Protein AF-A0A954MYZ2-F1 (afdb_monomer_lite)

Foldseek 3Di:
DDDDVPDDDLDDFDDPQQVLLPDALLVNQLSVLVSVQQADPVNPSHGDDDPDPPPDDDDDPVVSSVVSSVVSVVVVVVVPDCVVRVCSNHHQVRCCVVPVHDDDDDDPDDDDDDDPDPDDPDDD

pLDDT: mean 82.41, std 16.13, range [38.03, 97.38]

Structure (mmCIF, N/CA/C/O backbone):
data_AF-A0A954MYZ2-F1
#
_entry.id   AF-A0A954MYZ2-F1
#
loop_
_atom_site.group_PDB
_atom_site.id
_atom_site.type_symbol
_atom_site.label_atom_id
_atom_site.label_alt_id
_atom_site.label_comp_id
_atom_site.label_asym_id
_atom_site.label_entity_id
_atom_site.label_seq_id
_atom_site.pdbx_PDB_ins_code
_atom_site.Cartn_x
_atom_site.Cartn_y
_atom_site.Cartn_z
_atom_site.occupancy
_atom_site.B_iso_or_equiv
_atom_site.auth_seq_id
_atom_site.auth_comp_id
_atom_site.auth_asym_id
_atom_site.auth_atom_id
_atom_site.pdbx_PDB_model_num
ATOM 1 N N . ARG A 1 1 ? 6.242 -21.407 2.193 1.00 81.06 1 ARG A N 1
ATOM 2 C CA . ARG A 1 1 ? 4.986 -21.090 1.477 1.00 81.06 1 ARG A CA 1
ATOM 3 C C . ARG A 1 1 ? 3.962 -20.685 2.526 1.00 81.06 1 ARG A C 1
ATOM 5 O O . ARG A 1 1 ? 3.950 -21.311 3.582 1.00 81.06 1 ARG A O 1
ATOM 12 N N . LEU A 1 2 ? 3.214 -19.610 2.293 1.00 86.06 2 LEU A N 1
ATOM 13 C CA . LEU A 1 2 ? 2.181 -19.111 3.203 1.00 86.06 2 LEU A CA 1
ATOM 14 C C . LEU A 1 2 ? 0.818 -19.386 2.569 1.00 86.06 2 LEU A C 1
ATOM 16 O O . LEU A 1 2 ? 0.632 -19.069 1.401 1.00 86.06 2 LEU A O 1
ATOM 20 N N . PHE A 1 3 ? -0.114 -19.950 3.334 1.00 88.25 3 PHE A N 1
ATOM 21 C CA . PHE A 1 3 ? -1.475 -20.226 2.876 1.00 88.25 3 PHE A CA 1
ATOM 22 C C . PHE A 1 3 ? -2.489 -19.484 3.749 1.00 88.25 3 PHE A C 1
ATOM 24 O O . PHE A 1 3 ? -2.339 -19.435 4.972 1.00 88.25 3 PHE A O 1
ATOM 31 N N . CYS A 1 4 ? -3.510 -18.912 3.115 1.00 86.06 4 CYS A N 1
ATOM 32 C CA . CYS A 1 4 ? -4.698 -18.361 3.754 1.00 86.06 4 CYS A CA 1
ATOM 33 C C . CYS A 1 4 ? -5.900 -19.201 3.299 1.00 86.06 4 CYS A C 1
ATOM 35 O O . CYS A 1 4 ? -6.392 -19.039 2.183 1.00 86.06 4 CYS A O 1
ATOM 37 N N . GLY A 1 5 ? -6.318 -20.165 4.126 1.00 88.19 5 GLY A N 1
ATOM 38 C CA . GLY A 1 5 ? -7.228 -21.225 3.679 1.00 88.19 5 GLY A CA 1
ATOM 39 C C . GLY A 1 5 ? -6.560 -22.096 2.611 1.00 88.19 5 GLY A C 1
ATOM 40 O O . GLY A 1 5 ? -5.457 -22.594 2.826 1.00 88.19 5 GLY A O 1
ATOM 41 N N . GLU A 1 6 ? -7.211 -22.247 1.459 1.00 92.88 6 GLU A N 1
ATOM 42 C CA . GLU A 1 6 ? -6.680 -22.992 0.304 1.00 92.88 6 GLU A CA 1
ATOM 43 C C . GLU A 1 6 ? -5.825 -22.120 -0.633 1.00 92.88 6 GLU A C 1
ATOM 45 O O . GLU A 1 6 ? -5.156 -22.633 -1.529 1.00 92.88 6 GLU A O 1
ATOM 50 N N . GLN A 1 7 ? -5.807 -20.800 -0.418 1.00 91.56 7 GLN A N 1
ATOM 51 C CA . GLN A 1 7 ? -5.098 -19.857 -1.275 1.00 91.56 7 GLN A CA 1
ATOM 52 C C . GLN A 1 7 ? -3.634 -19.722 -0.851 1.00 91.56 7 GLN A C 1
ATOM 54 O O . GLN A 1 7 ? -3.333 -19.356 0.288 1.00 91.56 7 GLN A O 1
ATOM 59 N N . GLU A 1 8 ? -2.707 -19.949 -1.784 1.00 92.25 8 GLU A N 1
ATOM 60 C CA . GLU A 1 8 ? -1.304 -19.597 -1.577 1.00 92.25 8 GLU A CA 1
ATOM 61 C C . GLU A 1 8 ? -1.094 -18.084 -1.710 1.00 92.25 8 GLU A C 1
ATOM 63 O O . GLU A 1 8 ? -1.545 -17.450 -2.667 1.00 92.25 8 GLU A O 1
ATOM 68 N N . MET A 1 9 ? -0.352 -17.524 -0.758 1.00 91.12 9 MET A N 1
ATOM 69 C CA . MET A 1 9 ? 0.072 -16.131 -0.744 1.00 91.12 9 MET A CA 1
ATOM 70 C C . MET A 1 9 ? 1.510 -16.032 -1.260 1.00 91.12 9 MET A C 1
ATOM 72 O O . MET A 1 9 ? 2.449 -16.460 -0.585 1.00 91.12 9 MET A O 1
ATOM 76 N N . LEU A 1 10 ? 1.679 -15.450 -2.450 1.00 91.69 10 LEU A N 1
ATOM 77 C CA . LEU A 1 10 ? 2.989 -15.276 -3.092 1.00 91.69 10 LEU A CA 1
ATOM 78 C C . LEU A 1 10 ? 3.757 -14.050 -2.579 1.00 91.69 10 LEU A C 1
ATOM 80 O O . LEU A 1 10 ? 4.983 -14.021 -2.638 1.00 91.69 10 LEU A O 1
ATOM 84 N N . TYR A 1 11 ? 3.043 -13.061 -2.039 1.00 90.25 11 TYR A N 1
ATOM 85 C CA . TYR A 1 11 ? 3.602 -11.785 -1.600 1.00 90.25 11 TYR A CA 1
ATOM 86 C C . TYR A 1 11 ? 3.147 -11.448 -0.181 1.00 90.25 11 TYR A C 1
ATOM 88 O O . TYR A 1 11 ? 2.002 -11.703 0.196 1.00 90.25 11 TYR A O 1
ATOM 96 N N . ILE A 1 12 ? 4.045 -10.841 0.597 1.00 89.19 12 ILE A N 1
ATOM 97 C CA . ILE A 1 12 ? 3.733 -10.245 1.897 1.00 89.19 12 ILE A CA 1
ATOM 98 C C . ILE A 1 12 ? 4.173 -8.788 1.856 1.00 89.19 12 ILE A C 1
ATOM 100 O O . ILE A 1 12 ? 5.355 -8.506 1.672 1.00 89.19 12 ILE A O 1
ATOM 104 N N . LEU A 1 13 ? 3.221 -7.881 2.057 1.00 89.06 13 LEU A N 1
ATOM 105 C CA . LEU A 1 13 ? 3.475 -6.448 2.174 1.00 89.06 13 LEU A CA 1
ATOM 106 C C . LEU A 1 13 ? 3.523 -6.073 3.655 1.00 89.06 13 LEU A C 1
ATOM 108 O O . LEU A 1 13 ? 2.726 -6.577 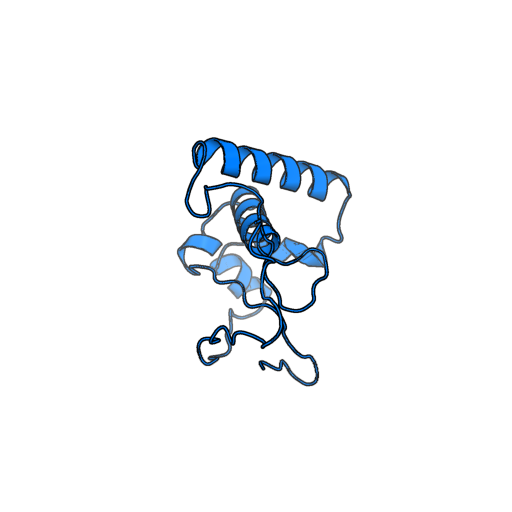4.451 1.00 89.06 13 LEU A O 1
ATOM 112 N N . THR A 1 14 ? 4.454 -5.201 4.037 1.00 86.69 14 THR A N 1
ATOM 113 C CA . THR A 1 14 ? 4.661 -4.839 5.445 1.00 86.69 14 THR A CA 1
ATOM 114 C C . THR A 1 14 ? 4.299 -3.381 5.679 1.00 86.69 14 THR A C 1
ATOM 116 O O . THR A 1 14 ? 4.890 -2.486 5.093 1.00 86.69 14 THR A O 1
ATOM 119 N N . PHE A 1 15 ? 3.372 -3.136 6.606 1.00 88.75 15 PHE A N 1
ATOM 120 C CA . PHE A 1 15 ? 2.944 -1.791 6.989 1.00 88.75 15 PHE A CA 1
ATOM 121 C C . PHE A 1 15 ? 3.176 -1.553 8.483 1.00 88.75 15 PHE A C 1
ATOM 123 O O . PHE A 1 15 ? 2.898 -2.419 9.316 1.00 88.75 15 PHE A O 1
ATOM 130 N N . TYR A 1 16 ? 3.620 -0.350 8.856 1.00 88.62 16 TYR A N 1
ATOM 131 C CA . TYR A 1 16 ? 3.747 0.037 10.264 1.00 88.62 16 TYR A CA 1
ATOM 132 C C . TYR A 1 16 ? 2.408 0.555 10.817 1.00 88.62 16 TYR A C 1
ATOM 134 O O . TYR A 1 16 ? 2.055 1.726 10.665 1.00 88.62 16 TYR A O 1
ATOM 142 N N . LEU A 1 17 ? 1.634 -0.342 11.433 1.00 80.62 17 LEU A N 1
ATOM 143 C CA . LEU A 1 17 ? 0.174 -0.228 11.546 1.00 80.62 17 LEU A CA 1
ATOM 144 C C . LEU A 1 17 ? -0.446 0.721 12.593 1.00 80.62 17 LEU A C 1
ATOM 146 O O . LEU A 1 17 ? -1.649 0.949 12.480 1.00 80.62 17 LEU A O 1
ATOM 150 N N . PRO A 1 18 ? 0.265 1.405 13.512 1.00 80.50 18 PRO A N 1
ATOM 151 C CA . PRO A 1 18 ? -0.325 2.609 14.099 1.00 80.50 18 PRO A CA 1
ATOM 152 C C . PRO A 1 18 ? -0.219 3.783 13.122 1.00 80.50 18 PRO A C 1
ATOM 154 O O . PRO A 1 18 ? -1.197 4.478 12.863 1.00 80.50 18 PRO A O 1
ATOM 157 N N . ARG A 1 19 ? 0.969 3.977 12.539 1.00 88.00 19 ARG A N 1
ATOM 158 C CA . ARG A 1 19 ? 1.284 5.141 11.705 1.00 88.00 19 ARG A CA 1
ATOM 159 C C . ARG A 1 19 ? 0.550 5.103 10.371 1.00 88.00 19 ARG A C 1
ATOM 161 O O . ARG A 1 19 ? -0.052 6.096 9.984 1.00 88.00 19 ARG A O 1
ATOM 168 N N . PHE A 1 20 ? 0.547 3.951 9.704 1.00 92.44 20 PHE A N 1
ATOM 169 C CA . PHE A 1 20 ? -0.128 3.773 8.420 1.00 92.44 20 PHE A CA 1
ATOM 170 C C . PHE A 1 20 ? -1.607 4.173 8.492 1.00 92.44 20 PHE A C 1
ATOM 172 O O . PHE A 1 20 ? -2.105 4.901 7.639 1.00 92.44 20 PHE A O 1
ATOM 179 N N . LEU A 1 21 ? -2.305 3.771 9.558 1.00 91.00 21 LEU A N 1
ATOM 180 C CA . LEU A 1 21 ? -3.727 4.073 9.719 1.00 91.00 21 LEU A CA 1
ATOM 181 C C . LEU A 1 21 ? -4.018 5.545 10.041 1.00 91.00 21 LEU A C 1
ATOM 183 O O . LEU A 1 21 ? -5.147 5.983 9.822 1.00 91.00 21 LEU A O 1
ATOM 187 N N . GLN A 1 22 ? -3.035 6.307 10.523 1.00 89.88 22 GLN A N 1
ATOM 188 C CA . GLN A 1 22 ? -3.177 7.736 10.830 1.00 89.88 22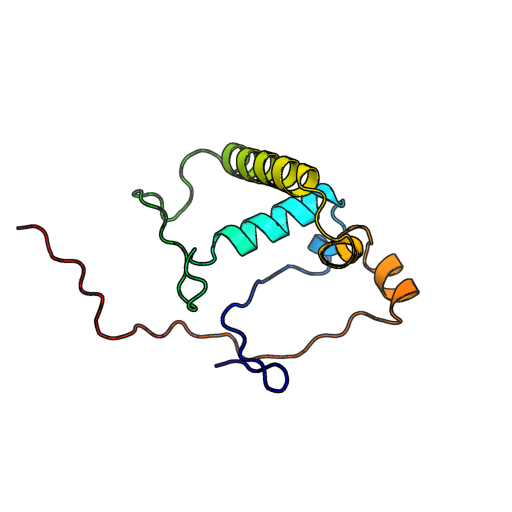 GLN A CA 1
ATOM 189 C C . GLN A 1 22 ? -2.998 8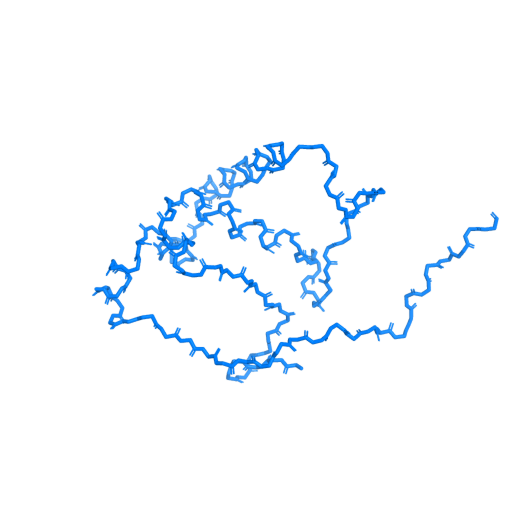.639 9.606 1.00 89.88 22 GLN A C 1
ATOM 191 O O . GLN A 1 22 ? -3.386 9.804 9.651 1.00 89.88 22 GLN A O 1
ATOM 196 N N . HIS A 1 23 ? -2.442 8.110 8.518 1.00 93.44 23 HIS A N 1
ATOM 197 C CA . HIS A 1 23 ? -2.311 8.838 7.265 1.00 93.44 23 HIS A CA 1
ATOM 198 C C . HIS A 1 23 ? -3.668 9.130 6.618 1.00 93.44 23 HIS A C 1
ATOM 200 O O . HIS A 1 23 ? -4.660 8.417 6.828 1.00 93.44 23 HIS A O 1
ATOM 206 N N . ASN A 1 24 ? -3.711 10.184 5.802 1.00 94.75 24 ASN A N 1
ATOM 207 C CA . ASN A 1 24 ? -4.900 10.466 5.006 1.00 94.75 24 ASN A CA 1
ATOM 208 C C . ASN A 1 24 ? -5.060 9.427 3.878 1.00 94.75 24 ASN A C 1
ATOM 210 O O . ASN A 1 24 ? -4.154 8.645 3.588 1.00 94.75 24 ASN A O 1
ATOM 214 N N . PHE A 1 25 ? -6.232 9.412 3.239 1.00 95.44 25 PHE A N 1
ATOM 215 C CA . PHE A 1 25 ? -6.547 8.441 2.188 1.00 95.44 25 PHE A CA 1
ATOM 216 C C . PHE A 1 25 ? -5.488 8.404 1.075 1.00 95.44 25 PHE A C 1
ATOM 218 O O . PHE A 1 25 ? -5.024 7.329 0.707 1.00 95.44 25 PHE A O 1
ATOM 225 N N . ARG A 1 26 ? -5.055 9.567 0.575 1.00 94.62 26 ARG A N 1
ATOM 226 C CA . ARG A 1 26 ? -4.100 9.637 -0.537 1.00 94.62 26 ARG A CA 1
ATOM 227 C C . ARG A 1 26 ? -2.718 9.117 -0.140 1.00 94.62 26 ARG A C 1
ATOM 229 O O . ARG A 1 26 ? -2.110 8.366 -0.891 1.00 94.62 26 ARG A O 1
ATOM 236 N N . GLU A 1 27 ? -2.238 9.468 1.047 1.00 94.12 27 GLU A N 1
ATOM 237 C CA . GLU A 1 27 ? -0.965 8.967 1.587 1.00 94.12 27 GLU A CA 1
ATOM 238 C C . GLU A 1 27 ? -0.971 7.442 1.776 1.00 94.12 27 GLU A C 1
ATOM 240 O O . GLU A 1 27 ? 0.015 6.765 1.470 1.00 94.12 27 GLU A O 1
ATOM 245 N N . LYS A 1 28 ? -2.099 6.886 2.235 1.00 95.50 28 LYS A N 1
ATOM 246 C CA . LYS A 1 28 ? -2.292 5.434 2.331 1.00 95.50 28 LYS A CA 1
ATOM 247 C C . LYS A 1 28 ? -2.245 4.774 0.961 1.00 95.50 28 LYS A C 1
ATOM 249 O O . LYS A 1 28 ? -1.537 3.784 0.811 1.00 95.50 28 LYS A O 1
ATOM 254 N N . MET A 1 29 ? -2.937 5.339 -0.030 1.00 95.75 29 MET A N 1
ATOM 255 C CA . MET A 1 29 ? -2.905 4.846 -1.410 1.00 95.75 29 MET A CA 1
ATOM 256 C C . MET A 1 29 ? -1.487 4.854 -1.984 1.00 95.75 29 MET A C 1
ATOM 258 O O . MET A 1 29 ? -1.071 3.855 -2.558 1.00 95.75 29 MET A O 1
ATOM 262 N N . ILE A 1 30 ? -0.724 5.934 -1.772 1.00 94.56 30 ILE A N 1
ATOM 263 C CA . ILE A 1 30 ? 0.680 6.018 -2.209 1.00 94.56 30 ILE A CA 1
ATOM 264 C C . ILE A 1 30 ? 1.510 4.910 -1.573 1.00 94.56 30 ILE A C 1
ATOM 266 O O . ILE A 1 30 ? 2.266 4.238 -2.264 1.00 94.56 30 ILE A O 1
ATOM 270 N N . THR A 1 31 ? 1.359 4.701 -0.265 1.00 93.50 31 THR A N 1
ATOM 271 C CA . THR A 1 31 ? 2.117 3.672 0.454 1.00 93.50 31 THR A CA 1
ATOM 272 C C . THR A 1 31 ? 1.745 2.273 -0.041 1.00 93.50 31 THR A C 1
ATOM 274 O O . THR A 1 31 ? 2.622 1.468 -0.316 1.00 93.50 31 THR A O 1
ATOM 277 N N . VAL A 1 32 ? 0.452 1.978 -0.210 1.00 94.31 32 VAL A N 1
ATOM 278 C CA . VAL A 1 32 ? -0.006 0.689 -0.755 1.00 94.31 32 VAL A CA 1
ATOM 279 C C . VAL A 1 32 ? 0.544 0.471 -2.161 1.00 94.31 32 VAL A C 1
ATOM 281 O O . VAL A 1 32 ? 1.066 -0.602 -2.447 1.00 94.31 32 VAL A O 1
ATOM 284 N N . LEU A 1 33 ? 0.477 1.487 -3.022 1.00 93.56 33 LEU A N 1
ATOM 285 C CA . LEU A 1 33 ? 0.987 1.384 -4.382 1.00 93.56 33 LEU A CA 1
ATOM 286 C C . LEU A 1 33 ? 2.508 1.201 -4.410 1.00 93.56 33 LEU A C 1
ATOM 288 O O . LEU A 1 33 ? 2.994 0.400 -5.199 1.00 93.56 33 LEU A O 1
ATOM 292 N N . HIS A 1 34 ? 3.242 1.875 -3.522 1.00 91.00 34 HIS A N 1
ATOM 293 C CA . HIS A 1 34 ? 4.681 1.682 -3.344 1.00 91.00 34 HIS A CA 1
ATOM 294 C C . HIS A 1 34 ? 5.000 0.215 -3.041 1.00 91.00 34 HIS A C 1
ATOM 296 O O . HIS A 1 34 ? 5.834 -0.392 -3.710 1.00 91.00 34 HIS A O 1
ATOM 302 N N . GLU A 1 35 ? 4.316 -0.372 -2.059 1.00 91.88 35 GLU A N 1
ATOM 303 C CA . GLU A 1 35 ? 4.524 -1.772 -1.682 1.00 91.88 35 GLU A CA 1
ATOM 304 C C . GLU A 1 35 ? 4.172 -2.728 -2.835 1.00 91.88 35 GLU A C 1
ATOM 306 O O . GLU A 1 35 ? 4.904 -3.681 -3.106 1.00 91.88 35 GLU A O 1
ATOM 311 N N . LEU A 1 36 ? 3.095 -2.442 -3.574 1.00 92.69 36 LEU A N 1
ATOM 312 C CA . LEU A 1 36 ? 2.716 -3.204 -4.766 1.00 92.69 36 LEU A CA 1
ATOM 313 C C . LEU A 1 36 ? 3.710 -3.030 -5.922 1.00 92.69 36 LEU A C 1
ATOM 315 O O . LEU A 1 36 ? 3.887 -3.950 -6.713 1.00 92.69 36 LEU A O 1
ATOM 319 N N . TYR A 1 37 ? 4.386 -1.888 -6.033 1.00 91.00 37 TYR A N 1
ATOM 320 C CA . TYR A 1 37 ? 5.338 -1.631 -7.112 1.00 91.00 37 TYR A CA 1
ATOM 321 C C . TYR A 1 37 ? 6.575 -2.542 -7.036 1.00 91.00 37 TYR A C 1
ATOM 323 O O . TYR A 1 37 ? 7.197 -2.827 -8.062 1.00 91.00 37 TYR A O 1
ATOM 331 N N . HIS A 1 38 ? 6.893 -3.070 -5.849 1.00 88.62 38 HIS A N 1
ATOM 332 C CA . HIS A 1 38 ? 7.955 -4.066 -5.654 1.00 88.62 38 HIS A CA 1
ATOM 333 C C . HIS A 1 38 ? 7.596 -5.463 -6.180 1.00 88.62 38 HIS A C 1
ATOM 335 O O . HIS A 1 38 ? 8.483 -6.302 -6.343 1.00 88.62 38 HIS A O 1
ATOM 341 N N . ILE A 1 39 ? 6.323 -5.729 -6.481 1.00 91.50 39 ILE A N 1
ATOM 342 C CA . ILE A 1 39 ? 5.854 -7.006 -7.032 1.00 91.50 39 ILE A CA 1
ATOM 343 C C . ILE A 1 39 ? 6.291 -7.144 -8.498 1.00 91.50 39 ILE A C 1
ATOM 345 O O . ILE A 1 39 ? 6.167 -6.203 -9.294 1.00 91.50 39 ILE A O 1
ATOM 349 N N . SER A 1 40 ? 6.791 -8.331 -8.867 1.00 90.88 40 SER A N 1
ATOM 350 C CA . SER A 1 40 ? 7.093 -8.661 -10.264 1.00 90.88 40 SER A CA 1
ATOM 351 C C . SER A 1 40 ? 5.855 -8.464 -11.152 1.00 90.88 40 SER A C 1
ATOM 353 O O . SER A 1 40 ? 4.773 -8.923 -10.783 1.00 90.88 40 SER A O 1
ATOM 355 N N . PRO A 1 41 ? 5.988 -7.858 -12.347 1.00 90.06 41 PRO A N 1
ATOM 356 C CA . PRO A 1 41 ? 4.889 -7.767 -13.310 1.00 90.06 41 PRO A CA 1
ATOM 357 C C . PRO A 1 41 ? 4.243 -9.118 -13.661 1.00 90.06 41 PRO A C 1
ATOM 359 O O . PRO A 1 41 ? 3.079 -9.148 -14.044 1.00 90.06 41 PRO A O 1
ATOM 362 N N . GLU A 1 42 ? 4.980 -10.225 -13.520 1.00 92.62 42 GLU A N 1
ATOM 363 C CA . GLU A 1 42 ? 4.490 -11.588 -13.776 1.00 92.62 42 GLU A CA 1
ATOM 364 C C . GLU A 1 42 ? 3.701 -12.191 -12.602 1.00 92.62 42 GLU A C 1
ATOM 366 O O . GLU A 1 42 ? 3.132 -13.270 -12.741 1.00 92.62 42 GLU A O 1
ATOM 371 N N . PHE A 1 43 ? 3.682 -11.529 -11.438 1.00 91.19 43 PHE A N 1
ATOM 372 C CA . PHE A 1 43 ? 2.994 -11.982 -10.222 1.00 91.19 43 PHE A CA 1
ATOM 373 C C . PHE A 1 43 ? 3.348 -13.427 -9.800 1.00 91.19 43 PHE A C 1
ATOM 375 O O . PHE A 1 43 ? 2.520 -14.175 -9.287 1.00 91.19 43 PHE A O 1
ATOM 382 N N . ASN A 1 44 ? 4.598 -13.836 -10.018 1.00 90.94 44 ASN A N 1
ATOM 383 C CA . ASN A 1 44 ? 5.075 -15.217 -9.881 1.00 90.94 44 ASN A CA 1
ATOM 384 C C . ASN A 1 44 ? 5.793 -15.509 -8.542 1.00 90.94 44 ASN A C 1
ATOM 386 O O . ASN A 1 44 ? 6.431 -16.548 -8.390 1.00 90.94 44 ASN A O 1
ATOM 390 N N . GLY A 1 45 ? 5.714 -14.591 -7.576 1.00 88.75 45 GLY A N 1
ATOM 391 C CA . GLY A 1 45 ? 6.439 -14.653 -6.303 1.00 88.75 45 GLY A CA 1
ATOM 392 C C . GLY A 1 45 ? 7.852 -14.056 -6.340 1.00 88.75 45 GLY A C 1
ATOM 393 O O . GLY A 1 45 ? 8.468 -13.934 -5.283 1.00 88.75 45 GLY A O 1
ATOM 394 N N . ASP A 1 46 ? 8.362 -13.644 -7.509 1.00 88.19 46 ASP A N 1
ATOM 395 C CA . ASP A 1 46 ? 9.605 -12.863 -7.609 1.00 88.19 46 ASP A CA 1
ATOM 396 C C . ASP A 1 46 ? 9.331 -11.363 -7.399 1.00 88.19 46 ASP A C 1
ATOM 398 O O . ASP A 1 46 ? 8.199 -10.875 -7.535 1.00 88.19 46 ASP A O 1
ATOM 402 N N . ILE A 1 47 ? 10.385 -10.623 -7.074 1.00 86.81 47 ILE A N 1
ATOM 403 C CA . ILE A 1 47 ? 10.369 -9.169 -6.916 1.00 86.81 47 ILE A CA 1
ATOM 404 C C . ILE A 1 47 ? 10.693 -8.475 -8.240 1.00 86.81 47 ILE A C 1
ATOM 406 O O . ILE A 1 47 ? 11.457 -8.973 -9.069 1.00 86.81 47 ILE A O 1
ATOM 410 N N . ARG A 1 48 ? 10.143 -7.277 -8.436 1.00 87.50 48 ARG A N 1
ATOM 411 C CA . ARG A 1 48 ? 10.479 -6.433 -9.584 1.00 87.50 48 ARG A CA 1
ATOM 412 C C . ARG A 1 48 ? 11.964 -6.063 -9.546 1.00 87.50 48 ARG A C 1
ATOM 414 O O . ARG A 1 48 ? 12.460 -5.520 -8.561 1.00 87.50 48 ARG A O 1
ATOM 421 N N . ARG A 1 49 ? 12.665 -6.287 -10.659 1.00 82.50 49 ARG A N 1
ATOM 422 C CA . ARG A 1 49 ? 14.028 -5.786 -10.885 1.00 82.50 49 ARG A CA 1
ATOM 423 C C . ARG A 1 49 ? 13.927 -4.420 -11.553 1.00 82.50 49 ARG A C 1
ATOM 425 O O . ARG A 1 49 ? 13.378 -4.311 -12.643 1.00 82.50 49 ARG A O 1
ATOM 432 N N . LEU A 1 50 ? 14.421 -3.381 -10.893 1.00 75.06 50 LEU A N 1
ATOM 433 C CA . LEU A 1 50 ? 14.542 -2.053 -11.490 1.00 75.06 50 LEU A CA 1
ATOM 434 C C . LEU A 1 50 ? 15.944 -1.950 -12.100 1.00 75.06 50 LEU A C 1
ATOM 436 O O . LEU A 1 50 ? 16.933 -2.110 -11.387 1.00 75.06 50 LEU A O 1
ATOM 440 N N . GLU A 1 51 ? 16.044 -1.748 -13.416 1.00 51.88 51 GLU A N 1
ATOM 441 C CA . GLU A 1 51 ? 17.342 -1.588 -14.076 1.00 51.88 51 GLU A CA 1
ATOM 442 C C . GLU A 1 51 ? 18.001 -0.270 -13.646 1.00 51.88 51 GLU A C 1
ATOM 444 O O . GLU A 1 51 ? 17.460 0.817 -13.836 1.00 51.88 51 GLU A O 1
ATOM 449 N N . GLY A 1 52 ? 19.187 -0.370 -13.044 1.00 52.59 52 GLY A N 1
ATOM 450 C CA . GLY A 1 52 ? 19.992 0.772 -12.620 1.00 52.59 52 GLY A CA 1
ATOM 451 C C . GLY A 1 52 ? 20.897 0.410 -11.446 1.00 52.59 52 GLY A C 1
ATOM 452 O O . GLY A 1 52 ? 20.527 -0.380 -10.583 1.00 52.59 52 GLY A O 1
ATOM 453 N N . ARG A 1 53 ? 22.093 1.011 -11.364 1.00 40.78 53 ARG A N 1
ATOM 454 C CA . ARG A 1 53 ? 23.061 0.856 -10.245 1.00 40.78 53 ARG A CA 1
ATOM 455 C C . ARG A 1 53 ? 22.564 1.422 -8.906 1.00 40.78 53 ARG A C 1
ATOM 457 O O . ARG A 1 53 ? 23.353 1.756 -8.029 1.00 40.78 53 ARG A O 1
ATOM 464 N N . TYR A 1 54 ? 21.258 1.537 -8.748 1.00 43.03 54 TYR A N 1
ATOM 465 C CA . TYR A 1 54 ? 20.596 2.196 -7.647 1.00 43.03 54 TYR A CA 1
ATOM 466 C C . TYR A 1 54 ? 19.547 1.271 -7.055 1.00 43.03 54 TYR A C 1
ATOM 468 O O . TYR A 1 54 ? 18.385 1.616 -6.875 1.00 43.03 54 TYR A O 1
ATOM 476 N N . HIS A 1 55 ? 20.015 0.084 -6.679 1.00 42.84 55 HIS A N 1
ATOM 477 C CA . HIS A 1 55 ? 19.300 -0.808 -5.775 1.00 42.84 55 HIS A CA 1
ATOM 478 C C . HIS A 1 55 ? 19.043 -0.188 -4.389 1.00 42.84 55 HIS A C 1
ATOM 480 O O . HIS A 1 55 ? 18.352 -0.787 -3.574 1.00 42.84 55 HIS A O 1
ATOM 486 N N . VAL A 1 56 ? 19.555 1.016 -4.120 1.00 43.97 56 VAL A N 1
ATOM 487 C CA . VAL A 1 56 ? 19.253 1.821 -2.940 1.00 43.97 56 VAL A CA 1
ATOM 488 C C . VAL A 1 56 ? 19.311 3.300 -3.363 1.00 43.97 56 VAL A C 1
ATOM 490 O O . VAL A 1 56 ? 20.384 3.842 -3.599 1.00 43.97 56 VAL A O 1
ATOM 493 N N . HIS A 1 57 ? 18.150 3.943 -3.503 1.00 44.84 57 HIS A N 1
ATOM 494 C CA . HIS A 1 57 ? 17.972 5.408 -3.511 1.00 44.84 57 HIS A CA 1
ATOM 495 C C . HIS A 1 57 ? 18.695 6.247 -4.598 1.00 44.84 57 HIS A C 1
ATOM 497 O O . HIS A 1 57 ? 19.430 7.177 -4.260 1.00 44.84 57 HIS A O 1
ATOM 503 N N . SER A 1 58 ? 18.434 6.054 -5.900 1.00 38.03 58 SER A N 1
ATOM 504 C CA . SER A 1 58 ? 18.712 7.146 -6.860 1.00 38.03 58 SER A CA 1
ATOM 505 C C . SER A 1 58 ? 17.578 8.147 -6.957 1.00 38.03 58 SER A C 1
ATOM 507 O O . SER A 1 58 ? 16.448 7.776 -7.251 1.00 38.03 58 SER A O 1
ATOM 509 N N . HIS A 1 59 ? 17.965 9.419 -6.856 1.00 42.00 59 HIS A N 1
ATOM 510 C CA . HIS A 1 59 ? 17.223 10.620 -7.246 1.00 42.00 59 HIS A CA 1
ATOM 511 C C . HIS A 1 59 ? 15.984 10.941 -6.405 1.00 42.00 59 HIS A C 1
ATOM 513 O O . HIS A 1 59 ? 14.863 10.893 -6.872 1.00 42.00 59 HIS A O 1
ATOM 519 N N . SER A 1 60 ? 16.248 11.373 -5.166 1.00 57.69 60 SER A N 1
ATOM 520 C CA . SER A 1 60 ? 15.334 11.982 -4.186 1.00 57.69 60 SER A CA 1
ATOM 521 C C . SER A 1 60 ? 14.052 11.190 -3.903 1.00 57.69 60 SER A C 1
ATOM 523 O O . SER A 1 60 ? 13.175 11.047 -4.744 1.00 57.69 60 SER A O 1
ATOM 525 N N . GLN A 1 61 ? 13.885 10.764 -2.653 1.00 66.81 61 GLN A N 1
ATOM 526 C CA . GLN A 1 61 ? 12.632 10.193 -2.144 1.00 66.81 61 GLN A CA 1
ATOM 527 C C . GLN A 1 61 ? 11.389 10.980 -2.604 1.00 66.81 61 GLN A C 1
ATOM 529 O O . GLN A 1 61 ? 10.388 10.388 -2.970 1.00 66.81 61 GLN A O 1
ATOM 534 N N . LYS A 1 62 ? 11.516 12.308 -2.720 1.00 71.56 62 LYS A N 1
ATOM 535 C CA . LYS A 1 62 ? 10.482 13.210 -3.241 1.00 71.56 62 LYS A CA 1
ATOM 536 C C . LYS A 1 62 ? 10.034 12.913 -4.673 1.00 71.56 62 LYS A C 1
ATOM 538 O O . LYS A 1 62 ? 8.846 12.996 -4.946 1.00 71.56 62 LYS A O 1
ATOM 543 N N . GLU A 1 63 ? 10.954 12.621 -5.586 1.00 73.06 63 GLU A N 1
ATOM 544 C CA . GLU A 1 63 ? 10.617 12.321 -6.984 1.00 73.06 63 GLU A CA 1
ATOM 545 C C . GLU A 1 63 ? 9.947 10.951 -7.097 1.00 73.06 63 GLU A C 1
ATOM 547 O O . GLU A 1 63 ? 8.971 10.795 -7.825 1.00 73.06 63 GLU A O 1
ATOM 552 N N . TYR A 1 64 ? 10.408 9.984 -6.306 1.00 73.50 64 TYR A N 1
ATOM 553 C CA . TYR A 1 64 ? 9.755 8.685 -6.208 1.00 73.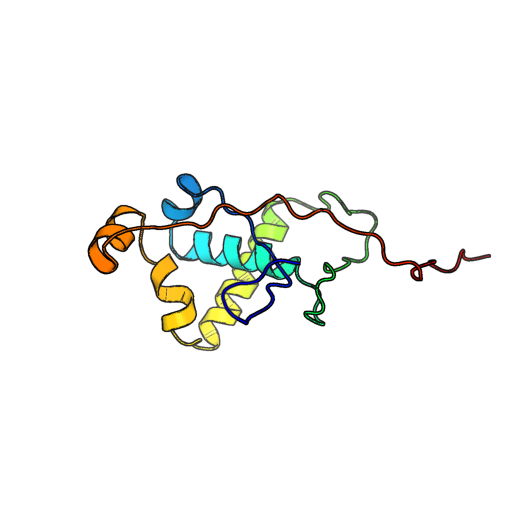50 64 TYR A CA 1
ATOM 554 C C . TYR A 1 64 ? 8.334 8.808 -5.629 1.00 73.50 64 TYR A C 1
ATOM 556 O O . TYR A 1 64 ? 7.379 8.288 -6.203 1.00 73.50 64 TYR A O 1
ATOM 564 N N . ASP A 1 65 ? 8.171 9.557 -4.535 1.00 78.62 65 ASP A N 1
ATOM 565 C CA . ASP A 1 65 ? 6.866 9.835 -3.925 1.00 78.62 65 ASP A CA 1
ATOM 566 C C . ASP A 1 65 ? 5.937 10.578 -4.899 1.00 78.62 65 ASP A C 1
ATOM 568 O O . ASP A 1 65 ? 4.734 10.310 -4.940 1.00 78.62 65 ASP A O 1
ATOM 572 N N . ARG A 1 66 ? 6.489 11.485 -5.721 1.00 86.44 66 ARG A N 1
ATOM 573 C CA . ARG A 1 66 ? 5.754 12.186 -6.782 1.00 86.44 66 ARG A CA 1
ATOM 574 C C . ARG A 1 66 ? 5.241 11.207 -7.835 1.00 86.44 66 ARG A C 1
ATOM 576 O O . ARG A 1 66 ? 4.050 11.223 -8.118 1.00 86.44 66 ARG A O 1
ATOM 583 N N . GLN A 1 67 ? 6.102 10.326 -8.349 1.00 89.75 67 GLN A N 1
ATOM 584 C CA . GLN A 1 67 ? 5.718 9.309 -9.336 1.00 89.75 67 GLN A CA 1
ATOM 585 C C . GLN A 1 67 ? 4.638 8.364 -8.797 1.00 89.75 67 GLN A C 1
ATOM 587 O O . GLN A 1 67 ? 3.658 8.096 -9.485 1.00 89.75 67 GLN A O 1
ATOM 592 N N . MET A 1 68 ? 4.764 7.901 -7.549 1.00 92.06 68 MET A N 1
ATOM 593 C CA . MET A 1 68 ? 3.716 7.089 -6.918 1.00 92.06 68 MET A CA 1
ATOM 594 C C . MET A 1 68 ? 2.409 7.871 -6.759 1.00 92.06 68 MET A C 1
ATOM 596 O O . MET A 1 68 ? 1.331 7.314 -6.946 1.00 92.06 68 MET A O 1
ATOM 600 N N . GLY A 1 69 ? 2.490 9.166 -6.448 1.00 94.69 69 GLY A N 1
ATOM 601 C CA . GLY A 1 69 ? 1.334 10.055 -6.422 1.00 94.69 69 GLY A CA 1
ATOM 602 C C . GLY A 1 69 ? 0.628 10.151 -7.775 1.00 94.69 69 GLY A C 1
ATOM 603 O O . GLY A 1 69 ? -0.589 9.989 -7.822 1.00 94.69 69 GLY A O 1
ATOM 604 N N . ASP A 1 70 ? 1.385 10.359 -8.852 1.00 95.19 70 ASP A N 1
ATOM 605 C CA . ASP A 1 70 ? 0.850 10.438 -10.216 1.00 95.19 70 ASP A CA 1
ATOM 606 C C . ASP A 1 70 ? 0.132 9.128 -10.593 1.00 95.19 70 ASP A C 1
ATOM 608 O O . ASP A 1 70 ? -1.008 9.154 -11.059 1.00 95.19 70 ASP A O 1
ATOM 612 N N . LEU A 1 71 ? 0.741 7.975 -10.290 1.00 94.88 71 LEU A N 1
ATOM 613 C CA . LEU A 1 71 ? 0.144 6.660 -10.543 1.00 94.88 71 LEU A CA 1
ATOM 614 C C . LEU A 1 71 ? -1.111 6.392 -9.696 1.00 94.88 71 LEU A C 1
ATOM 616 O O . LEU A 1 71 ? -2.058 5.778 -10.184 1.00 94.88 71 LEU A O 1
ATOM 620 N N . VAL A 1 72 ? -1.158 6.852 -8.439 1.00 96.25 72 VAL A N 1
ATOM 621 C CA . VAL A 1 72 ? -2.381 6.786 -7.616 1.00 96.25 72 VAL A CA 1
ATOM 622 C C . VAL A 1 72 ? -3.498 7.598 -8.260 1.00 96.25 72 VAL A C 1
ATOM 624 O O . VAL A 1 72 ? -4.633 7.125 -8.348 1.00 96.25 72 VAL A O 1
ATOM 627 N N . ASP A 1 73 ? -3.190 8.809 -8.719 1.00 96.06 73 ASP A N 1
ATOM 628 C CA . ASP A 1 73 ? -4.179 9.684 -9.339 1.00 96.06 73 ASP A CA 1
ATOM 629 C C . ASP A 1 73 ? -4.669 9.095 -10.679 1.00 96.06 73 ASP A C 1
ATOM 631 O O . ASP A 1 73 ? -5.860 9.170 -10.988 1.00 96.06 73 ASP A O 1
ATOM 635 N N . GLU A 1 74 ? -3.792 8.454 -11.459 1.00 96.62 74 GLU A N 1
ATOM 636 C CA . GLU A 1 74 ? -4.158 7.686 -12.658 1.00 96.62 74 GLU A CA 1
ATOM 637 C C . GLU A 1 74 ? -5.031 6.472 -12.336 1.00 96.62 74 GLU A C 1
ATOM 639 O O . GLU A 1 74 ? -6.088 6.300 -12.947 1.00 96.62 74 GLU A O 1
ATOM 644 N N . TYR A 1 75 ? -4.652 5.672 -11.340 1.00 95.25 75 TYR A N 1
ATOM 645 C CA . TYR A 1 75 ? -5.425 4.515 -10.900 1.00 95.25 75 TYR A CA 1
ATOM 646 C C . TYR A 1 75 ? -6.837 4.919 -10.471 1.00 95.25 75 TYR A C 1
ATOM 648 O O . TYR A 1 75 ? -7.813 4.344 -10.946 1.00 95.25 75 TYR A O 1
ATOM 656 N N . LEU A 1 76 ? -6.986 5.963 -9.653 1.00 95.50 76 LEU A N 1
ATOM 657 C CA . LEU A 1 76 ? -8.300 6.435 -9.207 1.00 95.50 76 LEU A CA 1
ATOM 658 C C . LEU A 1 76 ? -9.170 6.961 -10.365 1.00 95.50 76 LEU A C 1
ATOM 660 O O . LEU A 1 76 ? -10.392 6.801 -10.328 1.00 95.50 76 LEU A O 1
ATOM 664 N N . LYS A 1 77 ? -8.574 7.525 -11.429 1.00 97.38 77 LYS A N 1
ATOM 665 C CA . LYS A 1 77 ? -9.310 7.936 -12.644 1.00 97.38 77 LYS A CA 1
ATOM 666 C C . LYS A 1 77 ? -9.916 6.753 -13.399 1.00 97.38 77 LYS A C 1
ATOM 668 O O . LYS A 1 77 ? -10.922 6.948 -14.079 1.00 97.38 77 LYS A O 1
ATOM 673 N N . THR A 1 78 ? -9.366 5.544 -13.251 1.00 96.94 78 THR A N 1
ATOM 674 C CA . THR A 1 78 ? -9.950 4.321 -13.840 1.00 96.94 78 THR A CA 1
ATOM 675 C C . THR A 1 78 ? -11.259 3.894 -13.173 1.00 96.94 78 THR A C 1
ATOM 677 O O . THR A 1 78 ? -11.932 3.004 -13.682 1.00 96.94 78 THR A O 1
ATOM 680 N N . ARG A 1 79 ? -11.653 4.566 -12.078 1.00 95.12 79 ARG A N 1
ATOM 681 C CA . ARG A 1 79 ? -12.824 4.246 -11.246 1.00 95.12 79 ARG A CA 1
ATOM 682 C C . ARG A 1 79 ? -12.800 2.786 -10.775 1.00 95.12 79 ARG A C 1
ATOM 684 O O . ARG A 1 79 ? -13.715 2.029 -11.103 1.00 95.12 79 ARG A O 1
ATOM 691 N N . PRO A 1 80 ? -11.757 2.393 -10.022 1.00 95.19 80 PRO A N 1
ATOM 692 C CA . PRO A 1 80 ? -11.670 1.046 -9.488 1.00 95.19 80 PRO A CA 1
ATOM 693 C C . PRO A 1 80 ? -12.826 0.790 -8.525 1.00 95.19 80 PRO A C 1
ATOM 695 O O . PRO A 1 80 ? -13.368 1.727 -7.933 1.00 95.19 80 PRO A O 1
ATOM 698 N N . ASP A 1 81 ? -13.183 -0.483 -8.370 1.00 96.56 81 ASP A N 1
ATOM 699 C CA . ASP A 1 81 ? -14.211 -0.899 -7.424 1.00 96.56 81 ASP A CA 1
ATOM 700 C C . ASP A 1 81 ? -13.875 -0.368 -6.015 1.00 96.56 81 ASP A C 1
ATOM 702 O O . ASP A 1 81 ? -12.820 -0.725 -5.469 1.00 96.56 81 ASP A O 1
ATOM 706 N N . PRO A 1 82 ? -14.728 0.492 -5.420 1.00 93.88 82 PRO A N 1
ATOM 707 C CA . PRO A 1 82 ? -14.493 1.049 -4.096 1.00 93.88 82 PRO A CA 1
ATOM 708 C C . PRO A 1 82 ? -14.268 -0.007 -3.016 1.00 93.88 82 PRO A C 1
ATOM 710 O O . PRO A 1 82 ? -13.508 0.258 -2.084 1.00 93.88 82 PRO A O 1
ATOM 713 N N . GLU A 1 83 ? -14.838 -1.212 -3.148 1.00 93.56 83 GLU A N 1
ATOM 714 C CA . GLU A 1 83 ? -14.647 -2.287 -2.164 1.00 93.5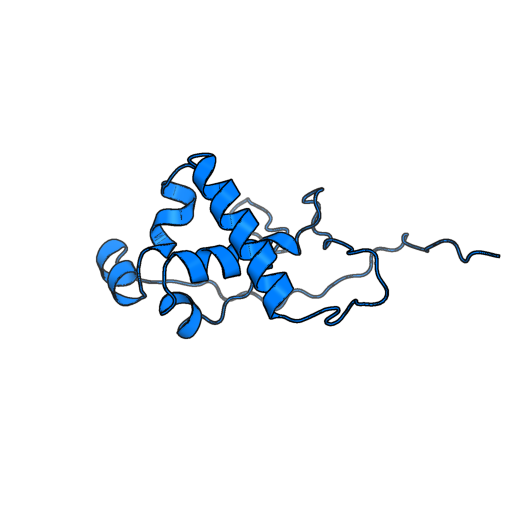6 83 GLU A CA 1
ATOM 715 C C . GLU A 1 83 ? -13.167 -2.647 -1.963 1.00 93.56 83 GLU A C 1
ATOM 717 O O . GLU A 1 83 ? -12.759 -3.042 -0.870 1.00 93.56 83 GLU A O 1
ATOM 722 N N . THR A 1 84 ? -12.332 -2.432 -2.984 1.00 92.25 84 THR A N 1
ATOM 723 C CA . THR A 1 84 ? -10.901 -2.763 -2.943 1.00 92.25 84 THR A CA 1
ATOM 724 C C . THR A 1 84 ? -10.057 -1.797 -2.108 1.00 92.25 84 THR A C 1
ATOM 726 O O . THR A 1 84 ? -8.974 -2.177 -1.661 1.00 92.25 84 THR A O 1
ATOM 729 N N . TYR A 1 85 ? -10.518 -0.562 -1.872 1.00 93.69 85 TYR A N 1
ATOM 730 C CA . TYR A 1 85 ? -9.711 0.469 -1.207 1.00 93.69 85 TYR A CA 1
ATOM 731 C C . TYR A 1 85 ? -10.460 1.296 -0.153 1.00 93.69 85 TYR A C 1
ATOM 733 O O . TYR A 1 85 ? -9.819 2.045 0.586 1.00 93.69 85 TYR A O 1
ATOM 741 N N . ASP A 1 86 ? -11.787 1.205 -0.037 1.00 94.06 86 ASP A N 1
ATOM 742 C CA . ASP A 1 86 ? -12.573 2.101 0.826 1.00 94.06 86 ASP A CA 1
ATOM 743 C C . ASP A 1 86 ? -12.198 1.994 2.309 1.00 94.06 86 ASP A C 1
ATOM 745 O O . ASP A 1 86 ? -12.262 2.986 3.039 1.00 94.06 86 ASP A O 1
ATOM 749 N N . PHE A 1 87 ? -11.696 0.841 2.759 1.00 92.44 87 PHE A N 1
ATOM 750 C CA . PHE A 1 87 ? -11.167 0.685 4.117 1.00 92.44 87 PHE A CA 1
ATOM 751 C C . PHE A 1 87 ? -10.004 1.655 4.415 1.00 92.44 87 PHE A C 1
ATOM 753 O O . PHE A 1 87 ? -9.842 2.101 5.553 1.00 92.44 87 PHE A O 1
ATOM 760 N N . LEU A 1 88 ? -9.233 2.067 3.400 1.00 94.38 88 LEU A N 1
ATOM 761 C CA . LEU A 1 88 ? -8.141 3.037 3.536 1.00 94.38 88 LEU A CA 1
ATOM 762 C C . LEU A 1 88 ? -8.645 4.454 3.837 1.00 94.38 88 LEU A C 1
ATOM 764 O O . LEU A 1 88 ? -7.882 5.294 4.316 1.00 94.38 88 LEU A O 1
ATOM 768 N N . ARG A 1 89 ? -9.931 4.743 3.610 1.00 94.38 89 ARG A N 1
ATOM 769 C CA . ARG A 1 89 ? -10.538 6.037 3.961 1.00 94.38 89 ARG A CA 1
ATOM 770 C C . ARG A 1 89 ? -10.711 6.221 5.466 1.00 94.38 89 ARG A C 1
ATOM 772 O O . ARG A 1 89 ? -10.990 7.332 5.912 1.00 94.38 89 ARG A O 1
ATOM 779 N N . HIS A 1 90 ? -10.551 5.160 6.250 1.00 92.62 90 HIS A N 1
ATOM 780 C CA . HIS A 1 90 ? -10.777 5.173 7.687 1.00 92.62 90 HIS A CA 1
ATOM 781 C C . HIS A 1 90 ? -9.469 5.119 8.472 1.00 92.62 90 HIS A C 1
ATOM 783 O O . HIS A 1 90 ? -8.463 4.560 8.031 1.00 92.62 90 HIS A O 1
ATOM 789 N N . ASP A 1 91 ? -9.484 5.728 9.654 1.00 90.88 91 ASP A N 1
ATOM 790 C CA . ASP A 1 91 ? -8.464 5.513 10.669 1.00 90.88 91 ASP A CA 1
ATOM 791 C C . ASP A 1 91 ? -8.782 4.247 11.482 1.00 90.88 91 ASP A C 1
ATOM 793 O O . ASP A 1 91 ? -9.791 3.567 11.272 1.00 90.88 91 ASP A O 1
ATOM 797 N N . TYR A 1 92 ? -7.923 3.922 12.448 1.00 88.56 92 TYR A N 1
ATOM 798 C CA . TYR A 1 92 ? -8.125 2.756 13.307 1.00 88.56 92 TYR A CA 1
ATOM 799 C C . TYR A 1 92 ? -9.482 2.770 14.034 1.00 88.56 92 TYR A C 1
ATOM 801 O O . TYR A 1 92 ? -10.125 1.728 14.173 1.00 88.56 92 TYR A O 1
ATOM 809 N N . ARG A 1 93 ? -9.939 3.943 14.496 1.00 89.56 93 ARG A N 1
ATOM 810 C CA . ARG A 1 93 ? -11.213 4.072 15.218 1.00 89.56 93 ARG A CA 1
ATOM 811 C C . ARG A 1 93 ? -12.393 3.800 14.290 1.00 89.56 93 ARG A C 1
ATOM 813 O O . ARG A 1 93 ? -13.271 3.021 14.656 1.00 89.56 93 ARG A O 1
ATOM 820 N N . GLY A 1 94 ? -12.379 4.383 13.093 1.00 90.94 94 GLY A N 1
ATOM 821 C CA . GLY A 1 94 ? -13.396 4.173 12.068 1.00 90.94 94 GLY A CA 1
ATOM 822 C C . GLY A 1 94 ? -13.474 2.715 11.620 1.00 90.94 94 GLY A C 1
ATOM 823 O O . GLY A 1 94 ? -14.569 2.160 11.546 1.00 90.94 94 GLY A O 1
ATOM 824 N N . LEU A 1 95 ? -12.325 2.063 11.413 1.00 90.88 95 LEU A N 1
ATOM 825 C CA . LEU A 1 95 ? -12.273 0.635 11.084 1.00 90.88 95 LEU A CA 1
ATOM 826 C C . LEU A 1 95 ? -12.849 -0.229 12.208 1.00 90.88 95 LEU A C 1
ATOM 828 O O . LEU A 1 95 ? -13.686 -1.094 11.952 1.00 90.88 95 LEU A O 1
ATOM 832 N N . LYS A 1 96 ? -12.465 0.037 13.463 1.00 90.44 96 LYS A N 1
ATOM 833 C CA . LYS A 1 96 ? -12.995 -0.690 14.623 1.00 90.44 96 LYS A CA 1
ATOM 834 C C . LYS A 1 96 ? -14.512 -0.527 14.759 1.00 90.44 96 LYS A C 1
ATOM 836 O O . LYS A 1 96 ? -15.191 -1.498 15.071 1.00 90.44 96 LYS A O 1
ATOM 841 N N . GLN A 1 97 ? -15.044 0.672 14.524 1.00 92.25 97 GLN A N 1
ATOM 842 C CA . GLN A 1 97 ? -16.483 0.927 14.608 1.00 92.25 97 GLN A CA 1
ATOM 843 C C . GLN A 1 97 ? -17.268 0.215 13.497 1.00 92.25 97 GLN A C 1
ATOM 845 O O . GLN A 1 97 ? -18.354 -0.291 13.757 1.00 92.25 97 GLN A O 1
ATOM 850 N N . ARG A 1 98 ? -16.725 0.167 12.275 1.00 90.56 98 ARG A N 1
ATOM 851 C CA . ARG A 1 98 ? -17.389 -0.444 11.112 1.00 90.56 98 ARG A CA 1
ATOM 852 C C . ARG A 1 98 ? -17.315 -1.968 11.095 1.00 90.56 98 ARG A C 1
ATOM 854 O O . ARG A 1 98 ? -18.281 -2.608 10.700 1.00 90.56 98 ARG A O 1
ATOM 861 N N . HIS A 1 99 ? -16.187 -2.538 11.514 1.00 89.38 99 HIS A N 1
ATOM 862 C CA . HIS A 1 99 ? -15.897 -3.969 11.350 1.00 89.38 99 HIS A CA 1
ATOM 863 C C . HIS A 1 99 ? -15.766 -4.731 12.679 1.00 89.38 99 HIS A C 1
ATOM 865 O O . HIS A 1 99 ? -15.429 -5.910 12.685 1.00 89.38 99 HIS A O 1
ATOM 871 N N . GLY A 1 100 ? -15.996 -4.078 13.822 1.00 87.88 100 GLY A N 1
ATOM 872 C CA . GLY A 1 100 ? -15.922 -4.693 15.154 1.00 87.88 100 GLY A CA 1
ATOM 873 C C . GLY A 1 100 ? -14.501 -4.873 15.703 1.00 87.88 100 GLY A C 1
ATOM 874 O O . GLY A 1 100 ? -14.321 -4.999 16.914 1.00 87.88 100 GLY A O 1
ATOM 875 N N . GLY A 1 101 ? -13.471 -4.814 14.854 1.00 85.06 101 GLY A N 1
ATOM 876 C CA . GLY A 1 101 ? -12.073 -4.872 15.272 1.00 85.06 101 GLY A CA 1
ATOM 877 C C . GLY A 1 101 ? -11.098 -5.026 14.108 1.00 85.06 101 GLY A C 1
ATOM 878 O O . GLY A 1 101 ? -11.488 -5.350 12.992 1.00 85.06 101 GLY A O 1
ATOM 879 N N . VAL A 1 102 ? -9.813 -4.798 14.388 1.00 83.00 102 VAL A N 1
ATOM 880 C CA . VAL A 1 102 ? -8.710 -5.138 13.480 1.00 83.00 102 VAL A CA 1
ATOM 881 C C . VAL A 1 102 ? -8.035 -6.385 14.041 1.00 83.00 102 VAL A C 1
ATOM 883 O O . VAL A 1 102 ? -7.501 -6.350 15.150 1.00 83.00 102 VAL A O 1
ATOM 886 N N . VAL A 1 103 ? -8.094 -7.485 13.295 1.00 85.75 103 VAL A N 1
ATOM 887 C CA . VAL A 1 103 ? -7.470 -8.768 13.647 1.00 85.75 103 VAL A CA 1
ATOM 888 C C . VAL A 1 103 ? -6.251 -9.019 12.761 1.00 85.75 103 VAL A C 1
ATOM 890 O O . VAL A 1 103 ? -6.121 -8.428 11.692 1.00 85.75 103 VAL A O 1
ATOM 893 N N . GLY A 1 104 ? -5.343 -9.887 13.200 1.00 82.75 104 GLY A N 1
ATOM 894 C CA . GLY A 1 104 ? -4.146 -10.229 12.439 1.00 82.75 104 GLY A CA 1
ATOM 895 C C . GLY A 1 104 ? -3.712 -11.665 12.689 1.00 82.75 104 GLY A C 1
ATOM 896 O O . GLY A 1 104 ? -3.971 -12.227 13.753 1.00 82.75 104 GLY A O 1
ATOM 897 N N . MET A 1 105 ? -3.038 -12.249 11.702 1.00 83.38 105 MET A N 1
ATOM 898 C CA . MET A 1 105 ? -2.463 -13.586 11.797 1.00 83.38 105 MET A CA 1
ATOM 899 C C . MET A 1 105 ? -0.957 -13.474 12.039 1.00 83.38 105 MET A C 1
ATOM 901 O O . MET A 1 105 ? -0.273 -12.683 11.390 1.00 83.38 105 MET A O 1
ATOM 905 N N . LYS A 1 106 ? -0.421 -14.262 12.975 1.00 84.00 106 LYS A N 1
ATOM 906 C CA . LYS A 1 106 ? 1.025 -14.322 13.210 1.00 84.00 106 LYS A CA 1
ATOM 907 C C . LYS A 1 106 ? 1.639 -15.352 12.269 1.00 84.00 106 LYS A C 1
ATOM 909 O O . LYS A 1 106 ? 1.356 -16.539 12.390 1.00 84.00 106 LYS A O 1
ATOM 914 N N . VAL A 1 107 ? 2.498 -14.893 11.366 1.00 82.88 107 VAL A N 1
ATOM 915 C CA . VAL A 1 107 ? 3.199 -15.742 10.393 1.00 82.88 107 VAL A CA 1
ATOM 916 C C . VAL A 1 107 ? 4.712 -15.683 10.622 1.00 82.88 107 VAL A C 1
ATOM 918 O O . VAL A 1 107 ? 5.215 -14.654 11.085 1.00 82.88 107 VAL A O 1
ATOM 921 N N . PRO A 1 108 ? 5.462 -16.766 10.348 1.00 80.75 108 PRO A N 1
ATOM 922 C CA . PRO A 1 108 ? 6.920 -16.712 10.362 1.00 80.75 108 PRO A CA 1
ATOM 923 C C . PRO A 1 108 ? 7.425 -15.762 9.269 1.00 80.75 108 PRO A C 1
ATOM 925 O O . PRO A 1 108 ? 6.844 -15.692 8.187 1.00 80.75 108 PRO A O 1
ATOM 928 N N . ILE A 1 109 ? 8.524 -15.054 9.547 1.00 79.69 109 ILE A N 1
ATOM 929 C CA . ILE A 1 109 ? 9.153 -14.149 8.575 1.00 79.69 109 ILE A CA 1
ATOM 930 C C . ILE A 1 109 ? 9.574 -14.973 7.345 1.00 79.69 109 ILE A C 1
ATOM 932 O O . ILE A 1 109 ? 10.343 -15.931 7.506 1.00 79.69 109 ILE A O 1
ATOM 936 N N . PRO A 1 11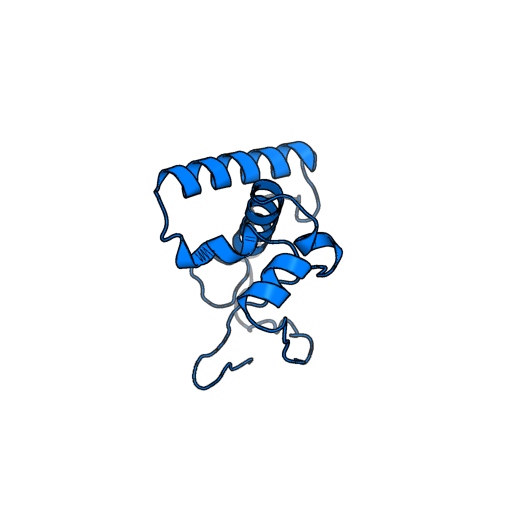0 ? 9.095 -14.636 6.131 1.00 76.56 110 PRO A N 1
ATOM 937 C CA . PRO A 1 110 ? 9.512 -15.320 4.918 1.00 76.56 110 PRO A CA 1
ATOM 938 C C . PRO A 1 110 ? 11.017 -15.183 4.714 1.00 76.56 110 PRO A C 1
ATOM 940 O O . PRO A 1 110 ? 11.583 -14.101 4.865 1.00 76.56 110 PRO A O 1
ATOM 943 N N . LYS A 1 111 ? 11.665 -16.284 4.343 1.00 75.69 111 LYS A N 1
ATOM 944 C CA . LYS A 1 111 ? 13.058 -16.270 3.898 1.00 75.69 111 LYS A CA 1
ATOM 945 C C . LYS A 1 111 ? 13.068 -16.309 2.378 1.00 75.69 111 LYS A C 1
ATOM 947 O O . LYS A 1 111 ? 12.397 -17.159 1.796 1.00 75.69 111 LYS A O 1
ATOM 952 N N . LEU A 1 112 ? 13.832 -15.414 1.757 1.00 73.25 112 LEU A N 1
ATOM 953 C CA . LEU A 1 112 ? 14.115 -15.500 0.329 1.00 73.25 112 LEU A CA 1
ATOM 954 C C . LEU A 1 112 ? 14.977 -16.739 0.087 1.00 73.25 112 LEU A C 1
ATOM 956 O O . LEU A 1 112 ? 16.028 -16.900 0.709 1.00 73.25 112 LEU A O 1
ATOM 960 N N . ILE A 1 113 ? 14.501 -17.623 -0.783 1.00 73.75 113 ILE A N 1
ATOM 961 C CA . ILE A 1 113 ? 15.206 -18.841 -1.171 1.00 73.75 113 ILE A CA 1
ATOM 962 C C . ILE A 1 113 ? 15.701 -18.616 -2.601 1.00 73.75 113 ILE A C 1
ATOM 964 O O . ILE A 1 113 ? 14.870 -18.464 -3.497 1.00 73.75 113 ILE A O 1
ATOM 968 N N . PRO A 1 114 ? 17.023 -18.551 -2.834 1.00 73.75 114 PRO A N 1
ATOM 969 C CA . PRO A 1 114 ? 17.561 -18.542 -4.185 1.00 73.75 114 PRO A CA 1
ATOM 970 C C . PRO A 1 114 ? 17.137 -19.819 -4.912 1.00 73.75 114 PRO A C 1
ATOM 972 O O . PRO A 1 114 ? 17.329 -20.916 -4.391 1.00 73.75 114 PRO A O 1
ATOM 975 N N . MET A 1 115 ? 16.563 -19.676 -6.103 1.00 71.25 115 MET A N 1
ATOM 976 C CA . MET A 1 115 ? 16.273 -20.813 -6.973 1.00 71.25 115 MET A CA 1
ATOM 977 C C . MET A 1 115 ? 17.474 -21.018 -7.902 1.00 71.25 115 MET A C 1
ATOM 979 O O . MET A 1 115 ? 17.926 -20.072 -8.554 1.00 71.25 115 MET A O 1
ATOM 983 N N . ASP A 1 116 ? 18.019 -22.234 -7.942 1.00 63.47 116 ASP A N 1
ATOM 984 C CA . ASP A 1 116 ? 19.145 -22.572 -8.816 1.00 63.47 116 ASP A CA 1
ATOM 985 C C . ASP A 1 116 ? 18.733 -22.409 -10.290 1.00 63.47 116 ASP A C 1
ATOM 987 O O . ASP A 1 116 ? 17.853 -23.110 -10.782 1.00 63.47 116 ASP A O 1
ATOM 991 N N . GLY A 1 117 ? 19.362 -21.466 -11.002 1.00 57.53 117 GLY A N 1
ATOM 992 C CA . GLY A 1 117 ? 19.109 -21.244 -12.432 1.00 57.53 117 GLY A CA 1
ATOM 993 C C . GLY A 1 117 ? 19.380 -19.826 -12.932 1.00 57.53 117 GLY A C 1
ATOM 994 O O . GLY A 1 117 ? 19.726 -19.645 -14.096 1.00 57.53 117 GLY A O 1
ATOM 995 N N . THR A 1 118 ? 19.333 -18.812 -12.067 1.00 51.16 118 THR A N 1
ATOM 996 C CA . THR A 1 118 ? 19.543 -17.410 -12.473 1.00 51.16 118 THR A CA 1
ATOM 997 C C . THR A 1 118 ? 21.029 -17.033 -12.472 1.00 51.16 118 THR A C 1
ATOM 999 O O . THR A 1 118 ? 21.467 -16.114 -11.781 1.00 51.16 118 THR A O 1
ATOM 1002 N N . ARG A 1 119 ? 21.855 -17.753 -13.242 1.00 44.28 119 ARG A N 1
ATOM 1003 C CA . ARG A 1 119 ? 23.186 -17.247 -13.607 1.00 44.28 119 ARG A CA 1
ATOM 1004 C C . ARG A 1 119 ? 22.982 -16.164 -14.662 1.00 44.28 119 ARG A C 1
ATOM 1006 O O . ARG A 1 119 ? 22.727 -16.476 -15.819 1.00 44.28 119 ARG A O 1
ATOM 1013 N N . LEU A 1 120 ? 23.104 -14.898 -14.266 1.00 51.06 120 LEU A N 1
ATOM 1014 C CA . LEU A 1 120 ? 23.334 -13.820 -15.229 1.00 51.06 120 LEU A CA 1
ATOM 1015 C C . LEU A 1 120 ? 24.563 -14.208 -16.075 1.00 51.06 120 LEU A C 1
ATOM 1017 O O . LEU A 1 120 ? 25.590 -14.573 -15.485 1.00 51.06 120 LEU A O 1
ATOM 1021 N N . PRO A 1 121 ? 24.491 -14.186 -17.419 1.00 42.84 121 PRO A N 1
ATOM 1022 C CA . PRO A 1 121 ? 25.670 -14.429 -18.233 1.00 42.84 121 PRO A CA 1
ATOM 1023 C C . PRO A 1 121 ? 26.720 -13.379 -17.869 1.00 42.84 121 PRO A C 1
ATOM 1025 O O . PRO A 1 121 ? 26.463 -12.176 -17.914 1.00 42.84 121 PRO A O 1
ATOM 1028 N N . ARG A 1 122 ? 27.908 -13.838 -17.463 1.00 42.31 122 ARG A N 1
ATOM 1029 C CA . ARG A 1 122 ? 29.079 -12.967 -17.366 1.00 42.31 122 ARG A CA 1
ATOM 1030 C C . ARG A 1 122 ? 29.388 -12.513 -18.788 1.00 42.31 122 ARG A C 1
ATOM 1032 O O . ARG A 1 122 ? 29.764 -13.339 -19.614 1.00 42.31 122 ARG A O 1
ATOM 1039 N N . SER A 1 123 ? 29.176 -11.233 -19.071 1.00 53.81 123 SER A N 1
ATOM 1040 C CA . SER A 1 123 ? 29.684 -10.586 -20.277 1.00 53.81 123 SER A CA 1
ATOM 1041 C C . SER A 1 123 ? 31.201 -10.794 -20.340 1.00 53.81 123 SER A C 1
ATOM 1043 O O . SER A 1 123 ? 31.896 -10.454 -19.377 1.00 53.81 123 SER A O 1
ATOM 1045 N N . ALA A 1 124 ? 31.652 -11.427 -21.425 1.00 48.47 124 ALA A N 1
ATOM 1046 C CA . ALA A 1 124 ? 33.053 -11.579 -21.806 1.00 48.47 124 ALA A CA 1
ATOM 1047 C C . ALA A 1 124 ? 33.626 -10.262 -22.341 1.00 48.47 124 ALA A C 1
ATOM 1049 O O . ALA A 1 124 ? 32.828 -9.461 -22.882 1.00 48.47 124 ALA A O 1
#

Secondary structure (DSSP, 8-state):
-EEETTEEE-------TTHHHHS-HHHHHHHHHHHHHTB-TT-SSPBPPPPSS-TTT-S-HHHHHHHHHHHHHHHHHT---GGGTGGGGS-HHHHHHHHS-------PPPPP---TT-------

Radius of gyration: 17.68 Å; chains: 1; bounding box: 50×36×37 Å

Sequence (124 aa):
RLFCGEQEMLYILTFYLPRFLQHNFREKMITVLHELYHISPEFNGDIRRLEGRYHVHSHSQKEYDRQMGDLVDEYLKTRPDPETYDFLRHDYRGLKQRHGGVVGMKVPIPKLIPMDGTRLPRSA